Protein AF-A0A354DEF3-F1 (afdb_monomer)

pLDDT: mean 97.49, std 1.42, range [92.31, 98.81]

Radius of gyration: 15.69 Å; Cα contacts (8 Å, |Δi|>4): 210; chains: 1; bounding box: 36×28×43 Å

Mean predicted aligned error: 2.39 Å

Sequence (157 aa):
NMGWMNDTLRYMEMDPIHRKWHHDLLTFSSMYAYSENYILPFSHDEVVHGKKSLLNKMPGDYWQKFANLRLLYGYMFAHPGKKLLFMGGEFGQFIEWKDTDSLDWFLLDYDMHRKLHAYVKELNHFYRQQPALWELDQASSGFSWIDADNQDQSILV

Foldseek 3Di:
DVQLQVLLLVLQLDDPQCNLVSLCSNVVCVVCQQVDQDEDEPELVCQDDPNHFQLQSGDDDNVNSLVSLLVSVVSNQQAQHHYYYYPCSQLPQGHGDDPVDDGPPVSCVDDSSVVSNVSSVVSVVVSVVDCLRYVQSNPPVSDDWPDSNVSNNSDTD

Nearest PDB structures (foldseek):
  6joy-assembly1_A  TM=9.859E-01  e=1.536E-16  Rhodothermus marinus
  6klf-assembly1_A  TM=9.983E-01  e=1.670E-15  Crocosphaera subtropica ATCC 51142
  5gqy-assembly1_A  TM=9.984E-01  e=8.340E-15  Crocosphaera subtropica ATCC 51142
  5gqx-assembly1_A  TM=9.984E-01  e=9.252E-15  Crocosphaera subtropica ATCC 51142
  5gqz-assembly1_A  TM=9.985E-01  e=1.026E-14  Crocosphaera subtropica ATCC 51142

Secondary structure (DSSP, 8-state):
-HHHHHHHHHHHHS-GGGGGG-THHHHGGGGTTTSS--EEEE-GGGSSTTS--HHHHS-SSHHHHHHHHHHHHHHHHHSSSEEEE-TTTTTT-SSPP-SSS---GGGGGSHHHHHHHHHHHHHHHHHHH-GGGTTTTTSGGG---S-S--GGGT---

Structure (mmCIF, N/CA/C/O backbone):
data_AF-A0A354DEF3-F1
#
_entry.id   AF-A0A354DEF3-F1
#
loop_
_atom_site.group_PDB
_atom_site.id
_atom_site.type_symbol
_atom_site.label_atom_id
_atom_site.label_alt_id
_atom_site.label_comp_id
_atom_site.label_asym_id
_atom_site.label_entity_id
_atom_site.label_seq_id
_atom_site.pdbx_PDB_ins_code
_atom_site.Cartn_x
_atom_site.Cartn_y
_atom_site.Cartn_z
_atom_site.occupancy
_atom_site.B_iso_or_equiv
_atom_site.auth_seq_id
_atom_site.auth_comp_id
_atom_site.auth_asym_id
_atom_site.auth_atom_id
_atom_site.pdbx_PDB_model_num
ATOM 1 N N . ASN A 1 1 ? -6.616 11.329 2.550 1.00 94.38 1 ASN A N 1
ATOM 2 C CA . ASN A 1 1 ? -5.833 11.388 3.789 1.00 94.38 1 ASN A CA 1
ATOM 3 C C . ASN A 1 1 ? -4.368 11.500 3.402 1.00 94.38 1 ASN A C 1
ATOM 5 O O . ASN A 1 1 ? -3.715 10.492 3.162 1.00 94.38 1 ASN A O 1
ATOM 9 N N . MET A 1 2 ? -3.893 12.738 3.233 1.00 96.69 2 MET A N 1
ATOM 10 C CA . MET A 1 2 ? -2.509 12.993 2.815 1.00 96.69 2 MET A CA 1
ATOM 11 C C . MET A 1 2 ? -1.511 12.723 3.945 1.00 96.69 2 MET A C 1
AT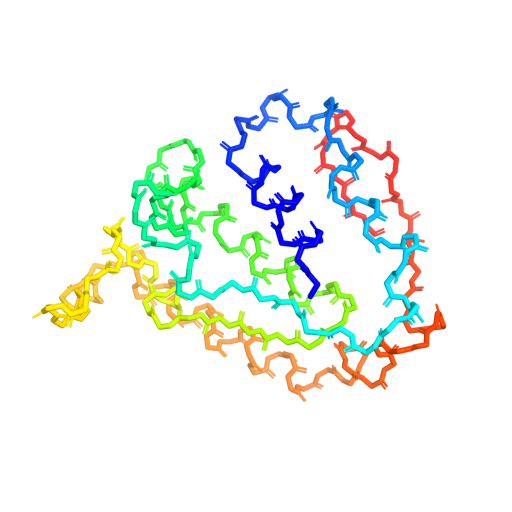OM 13 O O . MET A 1 2 ? -0.396 12.305 3.659 1.00 96.69 2 MET A O 1
ATOM 17 N N . GLY A 1 3 ? -1.917 12.910 5.210 1.00 97.44 3 GLY A N 1
ATOM 18 C CA . GLY A 1 3 ? -1.103 12.552 6.375 1.00 97.44 3 GLY A CA 1
ATOM 19 C C . GLY A 1 3 ? -0.799 11.057 6.389 1.00 97.44 3 GLY A C 1
ATOM 20 O O . GLY A 1 3 ? 0.357 10.672 6.269 1.00 97.44 3 GLY A O 1
ATOM 21 N N . TRP A 1 4 ? -1.847 10.224 6.357 1.00 98.44 4 TRP A N 1
ATOM 22 C CA . TRP A 1 4 ? -1.712 8.767 6.244 1.00 98.44 4 TRP A CA 1
ATOM 23 C C . TRP A 1 4 ? -0.816 8.343 5.077 1.00 98.44 4 TRP A C 1
ATOM 25 O O . TRP A 1 4 ? 0.039 7.480 5.248 1.00 98.44 4 TRP A O 1
ATOM 35 N N . MET A 1 5 ? -0.990 8.950 3.897 1.00 98.50 5 MET A N 1
ATOM 36 C CA . MET A 1 5 ? -0.194 8.611 2.713 1.00 98.50 5 MET A CA 1
ATOM 37 C C . MET A 1 5 ? 1.295 8.888 2.951 1.00 98.50 5 MET A C 1
ATOM 39 O O . MET A 1 5 ? 2.117 7.995 2.738 1.00 98.50 5 MET A O 1
ATOM 43 N N . ASN A 1 6 ? 1.634 10.087 3.436 1.00 98.06 6 ASN A N 1
ATOM 44 C CA . ASN A 1 6 ? 3.017 10.484 3.689 1.00 98.06 6 ASN A CA 1
ATOM 45 C C . ASN A 1 6 ? 3.671 9.603 4.758 1.00 98.06 6 ASN A C 1
ATOM 47 O O . ASN A 1 6 ? 4.778 9.105 4.547 1.00 98.06 6 ASN A O 1
ATOM 51 N N . ASP A 1 7 ? 2.982 9.382 5.878 1.00 98.38 7 ASP A N 1
ATOM 52 C CA . ASP A 1 7 ? 3.509 8.597 6.993 1.00 98.38 7 ASP A CA 1
ATOM 53 C C . ASP A 1 7 ? 3.712 7.132 6.577 1.00 98.38 7 ASP A C 1
ATOM 55 O O . ASP A 1 7 ? 4.789 6.563 6.777 1.00 98.38 7 ASP A O 1
ATOM 59 N N . THR A 1 8 ? 2.730 6.552 5.878 1.00 98.50 8 THR A N 1
ATOM 60 C CA . THR A 1 8 ? 2.792 5.165 5.396 1.00 98.50 8 THR A CA 1
ATOM 61 C C . THR A 1 8 ? 3.901 4.975 4.361 1.00 98.50 8 THR A C 1
ATOM 63 O O . THR A 1 8 ? 4.676 4.025 4.470 1.00 98.50 8 THR A O 1
ATOM 66 N N . LEU A 1 9 ? 4.029 5.855 3.358 1.00 98.50 9 LEU A N 1
ATOM 67 C CA . LEU A 1 9 ? 5.102 5.727 2.363 1.00 98.50 9 LEU A CA 1
ATOM 68 C C . LEU A 1 9 ? 6.479 5.912 2.999 1.00 98.50 9 LEU A C 1
ATOM 70 O O . LEU A 1 9 ? 7.378 5.122 2.717 1.00 98.50 9 LEU A O 1
ATOM 74 N N . ARG A 1 10 ? 6.635 6.877 3.911 1.00 98.44 10 ARG A N 1
ATOM 75 C CA . ARG A 1 10 ? 7.887 7.073 4.652 1.00 98.44 10 ARG A CA 1
ATOM 76 C C . ARG A 1 10 ? 8.274 5.828 5.450 1.00 98.44 10 ARG A C 1
ATOM 78 O O . ARG A 1 10 ? 9.441 5.442 5.439 1.00 98.44 10 ARG A O 1
ATOM 85 N N . TYR A 1 11 ? 7.311 5.193 6.115 1.00 98.62 11 TYR A N 1
ATOM 86 C CA . TYR A 1 11 ? 7.531 3.945 6.844 1.00 98.62 11 TYR A CA 1
ATOM 87 C C . TYR A 1 11 ? 7.932 2.795 5.911 1.00 98.62 11 TYR A C 1
ATOM 89 O O . TYR A 1 11 ? 8.882 2.056 6.178 1.00 98.62 11 TYR A O 1
ATOM 97 N N . MET A 1 12 ? 7.231 2.650 4.786 1.00 98.38 12 MET A N 1
ATOM 98 C CA . MET A 1 12 ? 7.468 1.559 3.843 1.00 98.38 12 MET A CA 1
ATOM 99 C C . MET A 1 12 ? 8.784 1.701 3.074 1.00 98.38 12 MET A C 1
ATOM 101 O O . MET A 1 12 ? 9.414 0.681 2.800 1.00 98.38 12 MET A O 1
ATOM 105 N N . GLU A 1 13 ? 9.220 2.924 2.766 1.00 98.19 13 GLU A N 1
ATOM 106 C CA . GLU A 1 13 ? 10.508 3.220 2.117 1.00 98.19 13 GLU A CA 1
ATOM 107 C C . GLU A 1 13 ? 11.717 2.907 3.008 1.00 98.19 13 GLU A C 1
ATOM 109 O O . GLU A 1 13 ? 12.826 2.681 2.521 1.00 98.19 13 GLU A O 1
ATOM 114 N N . MET A 1 14 ? 11.508 2.880 4.321 1.00 98.00 14 MET A N 1
ATOM 115 C CA . MET A 1 14 ? 12.553 2.637 5.298 1.00 98.00 14 MET A CA 1
ATOM 116 C C . MET A 1 14 ? 12.988 1.171 5.311 1.00 98.00 14 MET A C 1
ATOM 118 O O . MET A 1 14 ? 12.149 0.266 5.275 1.00 98.00 14 MET A O 1
ATOM 122 N N . ASP A 1 15 ? 14.301 0.939 5.434 1.00 97.50 15 ASP A N 1
ATOM 123 C CA . ASP A 1 15 ? 14.842 -0.402 5.670 1.00 97.50 15 ASP A CA 1
ATOM 124 C C . ASP A 1 15 ? 14.147 -1.040 6.891 1.00 97.50 15 ASP A C 1
ATOM 126 O O . ASP A 1 15 ? 14.046 -0.376 7.933 1.00 97.50 15 ASP A O 1
ATOM 130 N N . PRO A 1 16 ? 13.669 -2.298 6.792 1.00 97.31 16 PRO A N 1
ATOM 131 C CA . PRO A 1 16 ? 12.920 -2.952 7.858 1.00 97.31 16 PRO A CA 1
ATOM 132 C C . PRO A 1 16 ? 13.580 -2.899 9.238 1.00 97.31 16 PRO A C 1
ATOM 134 O O . PRO A 1 16 ? 12.863 -2.797 10.231 1.00 97.31 16 PRO A O 1
ATOM 137 N N . ILE A 1 17 ? 14.917 -2.898 9.330 1.00 97.00 17 ILE A N 1
ATOM 138 C CA . ILE A 1 17 ? 15.611 -2.831 10.626 1.00 97.00 17 ILE A CA 1
ATOM 139 C C . ILE A 1 17 ? 15.339 -1.523 11.383 1.00 97.00 17 ILE A C 1
ATOM 141 O O . ILE A 1 17 ? 15.423 -1.499 12.613 1.00 97.00 17 ILE A O 1
ATOM 145 N N . HIS A 1 18 ? 14.993 -0.447 10.667 1.00 97.75 18 HIS A N 1
ATOM 146 C CA . HIS A 1 18 ? 14.737 0.861 11.262 1.00 97.75 18 HIS A CA 1
ATOM 147 C C . HIS A 1 18 ? 13.273 1.113 11.627 1.00 97.75 18 HIS A C 1
ATOM 149 O O . HIS A 1 18 ? 12.978 2.014 12.412 1.00 97.75 18 HIS A O 1
ATOM 155 N N . ARG A 1 19 ? 12.348 0.293 11.124 1.00 98.00 19 ARG A N 1
ATOM 156 C CA . ARG A 1 19 ? 10.903 0.502 11.283 1.00 98.00 19 ARG A CA 1
ATOM 157 C C . ARG A 1 19 ? 10.424 0.497 12.733 1.00 98.00 19 ARG A C 1
ATOM 159 O O . ARG A 1 19 ? 9.472 1.204 13.053 1.00 98.00 19 ARG A O 1
ATOM 166 N N . LYS A 1 20 ? 11.112 -0.223 13.621 1.00 97.19 20 LYS A N 1
ATOM 167 C CA . LYS A 1 20 ? 10.784 -0.266 15.055 1.00 97.19 20 LYS A CA 1
ATOM 168 C C . LYS A 1 20 ? 10.840 1.093 15.755 1.00 97.19 20 LYS A C 1
ATOM 170 O O . LYS A 1 20 ? 10.149 1.294 16.742 1.00 97.19 20 LYS A O 1
ATOM 175 N N . TRP A 1 21 ? 11.641 2.033 15.248 1.00 97.94 21 TRP A N 1
ATOM 176 C CA . TRP A 1 21 ? 11.759 3.384 15.814 1.00 97.94 21 TRP A CA 1
ATOM 177 C C . TRP A 1 21 ? 10.741 4.375 15.245 1.00 97.94 21 TRP A C 1
ATOM 179 O O . TRP A 1 21 ? 10.733 5.535 15.644 1.00 97.94 21 TRP A O 1
ATOM 189 N N . HIS A 1 22 ? 9.921 3.928 14.296 1.00 97.94 22 HIS A N 1
ATOM 190 C CA . HIS A 1 22 ? 8.989 4.758 13.538 1.00 97.94 22 HIS A CA 1
ATOM 191 C C . HIS A 1 22 ? 7.604 4.110 13.446 1.00 97.94 22 HIS A C 1
ATOM 193 O O . HIS A 1 22 ? 6.879 4.301 12.473 1.00 97.94 22 HIS A O 1
ATOM 199 N N . HIS A 1 23 ? 7.259 3.279 14.431 1.00 97.06 23 HIS A N 1
ATOM 200 C CA . HIS A 1 23 ? 5.998 2.540 14.466 1.00 97.06 23 HIS A CA 1
ATOM 201 C C . HIS A 1 23 ? 4.777 3.472 14.525 1.00 97.06 23 HIS A C 1
ATOM 203 O O . HIS A 1 23 ? 3.725 3.168 13.962 1.00 97.06 23 HIS A O 1
ATOM 209 N N . ASP A 1 24 ? 4.963 4.657 15.110 1.00 97.00 24 ASP A N 1
ATOM 210 C CA . ASP A 1 24 ? 3.997 5.751 15.157 1.00 97.00 24 ASP A CA 1
ATOM 211 C C . ASP A 1 24 ? 3.530 6.202 13.767 1.00 97.00 24 ASP A C 1
ATOM 213 O O . ASP A 1 24 ? 2.372 6.579 13.612 1.00 97.00 24 ASP A O 1
ATOM 217 N N . LEU A 1 25 ? 4.369 6.088 12.729 1.00 98.06 25 LEU A N 1
ATOM 218 C CA . LEU A 1 25 ? 3.977 6.444 11.360 1.00 98.06 25 LEU A CA 1
ATOM 219 C C . LEU A 1 25 ? 2.811 5.594 10.832 1.00 98.06 25 LEU A C 1
ATOM 221 O O . LEU A 1 25 ? 2.065 6.044 9.965 1.00 98.06 25 LEU A O 1
ATOM 225 N N . LEU A 1 26 ? 2.628 4.372 11.338 1.00 97.25 26 LEU A N 1
ATOM 226 C CA . LEU A 1 26 ? 1.472 3.556 10.971 1.00 97.25 26 LEU A CA 1
ATOM 227 C C . LEU A 1 26 ? 0.262 3.846 11.868 1.00 97.25 26 LEU A C 1
ATOM 229 O O . LEU A 1 26 ? -0.859 3.951 11.371 1.00 97.25 26 LEU A O 1
ATOM 233 N N . THR A 1 27 ? 0.466 4.034 13.172 1.00 96.19 27 THR A N 1
ATOM 234 C CA . THR A 1 27 ? -0.635 4.124 14.146 1.00 96.19 27 THR A CA 1
ATOM 235 C C . THR A 1 27 ? -1.213 5.533 14.296 1.00 96.19 27 THR A C 1
ATOM 237 O O . THR A 1 27 ? -2.401 5.680 14.588 1.00 96.19 27 THR A O 1
ATOM 240 N N . PHE A 1 28 ? -0.434 6.586 14.030 1.00 96.31 28 PHE A N 1
ATOM 241 C CA . PHE A 1 28 ? -0.832 7.976 14.274 1.00 96.31 28 PHE A CA 1
ATOM 242 C C . PHE A 1 28 ? -2.083 8.392 13.495 1.00 96.31 28 PHE A C 1
ATOM 244 O O . PHE A 1 28 ? -2.937 9.112 14.012 1.00 96.31 28 PHE A O 1
ATOM 251 N N . SER A 1 29 ? -2.243 7.886 12.272 1.00 94.31 29 SER A N 1
ATOM 252 C CA . SER A 1 29 ? -3.419 8.162 11.442 1.00 94.31 29 SER A CA 1
ATOM 253 C C . SER A 1 29 ? -4.746 7.722 12.078 1.00 94.31 29 SER A C 1
ATOM 255 O O . SER A 1 29 ? -5.776 8.346 11.821 1.00 94.31 29 SER A O 1
ATOM 257 N N . SER A 1 30 ? -4.727 6.726 12.974 1.00 92.62 30 SER A N 1
ATOM 258 C CA . SER A 1 30 ? -5.913 6.274 13.717 1.00 92.62 30 SER A CA 1
ATOM 259 C C . SER A 1 30 ? -6.458 7.340 14.670 1.00 92.62 30 SER A C 1
ATOM 261 O O . SER A 1 30 ? -7.659 7.356 14.931 1.00 92.62 30 SER A O 1
ATOM 263 N N . MET A 1 31 ? -5.614 8.268 15.143 1.00 93.25 31 MET A N 1
ATOM 264 C CA . MET A 1 31 ? -6.022 9.354 16.047 1.00 93.25 31 MET A CA 1
ATOM 265 C C . MET A 1 31 ? -7.045 10.299 15.416 1.00 93.25 31 MET A C 1
ATOM 267 O O . MET A 1 31 ? -7.833 10.925 16.121 1.00 93.25 31 MET A O 1
ATOM 271 N N . TYR A 1 32 ? -7.027 10.410 14.088 1.00 93.69 32 TYR A N 1
ATOM 272 C CA . TYR A 1 32 ? -7.917 11.286 13.337 1.00 93.69 32 TYR A CA 1
ATOM 273 C C . TYR A 1 32 ? -8.671 10.554 12.226 1.00 93.69 32 TYR A C 1
ATOM 275 O O . TYR A 1 32 ? -9.378 11.198 11.469 1.00 93.69 32 TYR A O 1
ATOM 283 N N . ALA A 1 33 ? -8.600 9.221 12.131 1.00 92.31 33 ALA A N 1
ATOM 284 C CA . ALA A 1 33 ? -9.211 8.452 11.040 1.00 92.31 33 ALA A CA 1
ATOM 285 C C . ALA A 1 33 ? -10.731 8.668 10.881 1.00 92.31 33 ALA A C 1
ATOM 287 O O . ALA A 1 33 ? -11.252 8.478 9.786 1.00 92.31 33 ALA A O 1
ATOM 288 N N . TYR A 1 34 ? -11.421 9.109 11.939 1.00 93.75 34 TYR A N 1
ATOM 289 C CA . TYR A 1 34 ? -12.870 9.353 11.954 1.00 93.75 34 TYR A CA 1
ATOM 290 C C . TYR A 1 34 ? -13.251 10.836 12.009 1.00 93.75 34 TYR A C 1
ATOM 292 O O . TYR A 1 34 ? -14.426 11.154 12.177 1.00 93.75 34 TYR A O 1
ATOM 300 N N . SER A 1 35 ? -12.287 11.760 11.908 1.00 94.88 35 SER A N 1
ATOM 301 C CA . SER A 1 35 ? -12.605 13.194 11.884 1.00 94.88 35 SER A CA 1
ATOM 302 C C . SER A 1 35 ? -13.176 13.648 10.541 1.00 94.88 35 SER A C 1
ATOM 304 O O . SER A 1 35 ? -13.819 14.687 10.483 1.00 94.88 35 SER A O 1
ATOM 306 N N . GLU A 1 36 ? -12.932 12.888 9.471 1.00 96.12 36 GLU A N 1
ATOM 307 C CA . GLU A 1 36 ? -13.399 13.171 8.114 1.00 96.12 36 GLU A CA 1
ATOM 308 C C . GLU A 1 36 ? -13.708 11.875 7.356 1.00 96.12 36 GLU A C 1
ATOM 310 O O . GLU A 1 36 ? -13.244 10.786 7.698 1.00 96.12 36 GLU A O 1
ATOM 315 N N . ASN A 1 37 ? -14.409 12.011 6.232 1.00 96.69 37 ASN A N 1
ATOM 316 C CA . ASN A 1 37 ? -14.668 10.909 5.308 1.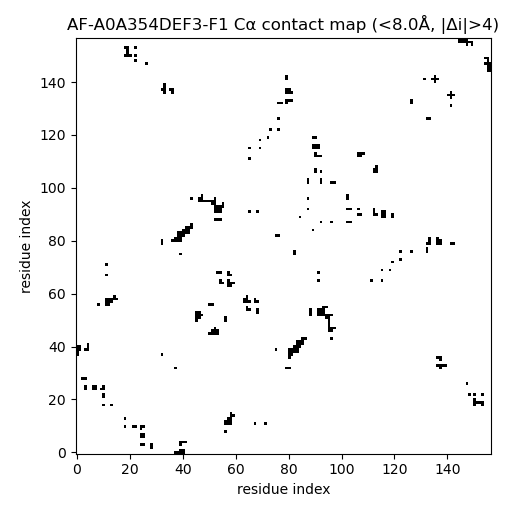00 96.69 37 ASN A CA 1
ATOM 317 C C . ASN A 1 37 ? -13.475 10.703 4.366 1.00 96.69 37 ASN A C 1
ATOM 319 O O . ASN A 1 37 ? -13.442 11.217 3.245 1.00 96.69 37 ASN A O 1
ATOM 323 N N . TYR A 1 38 ? -12.469 9.960 4.822 1.00 97.81 38 TYR A N 1
ATOM 324 C CA . TYR A 1 38 ? -11.216 9.832 4.087 1.00 97.81 38 TYR A CA 1
ATOM 325 C C . TYR A 1 38 ? -11.250 8.850 2.907 1.00 97.81 38 TYR A C 1
ATOM 327 O O . TYR A 1 38 ? -11.751 7.727 2.981 1.00 97.81 38 TYR A O 1
ATOM 335 N N . ILE A 1 39 ? -10.565 9.259 1.838 1.00 98.25 39 ILE A N 1
ATOM 336 C CA . ILE A 1 39 ? -9.943 8.370 0.850 1.00 98.25 39 ILE A CA 1
ATOM 337 C C . ILE A 1 39 ? -8.461 8.229 1.221 1.00 98.25 39 ILE A C 1
ATOM 339 O O . ILE A 1 39 ? -7.835 9.224 1.584 1.00 98.25 39 ILE A O 1
ATOM 343 N N . LEU A 1 40 ? -7.897 7.032 1.118 1.00 98.44 40 LEU A N 1
ATOM 344 C CA . LEU A 1 40 ? -6.486 6.679 1.255 1.00 98.44 40 LEU A CA 1
ATOM 345 C C . LEU A 1 40 ? -5.866 6.646 -0.153 1.00 98.44 40 LEU A C 1
ATOM 347 O O . LEU A 1 40 ? -6.154 5.712 -0.908 1.00 98.44 40 LEU A O 1
ATOM 351 N N . PRO A 1 41 ? -5.105 7.676 -0.566 1.00 98.19 41 PRO A N 1
ATOM 352 C CA . PRO A 1 41 ? -4.658 7.790 -1.943 1.00 98.19 41 PRO A CA 1
ATOM 353 C C . PRO A 1 41 ? -3.189 7.401 -2.105 1.00 98.19 41 PRO A C 1
ATOM 355 O O . PRO A 1 41 ? -2.321 7.924 -1.415 1.00 98.19 41 PRO A O 1
ATOM 358 N N . PHE A 1 42 ? -2.905 6.587 -3.115 1.00 98.50 42 PHE A N 1
ATOM 359 C CA . PHE A 1 42 ? -1.616 6.573 -3.801 1.00 98.50 42 PHE A CA 1
ATOM 360 C C . PHE A 1 42 ? -1.841 7.085 -5.220 1.00 98.50 42 PHE A C 1
ATOM 362 O O . PHE A 1 42 ? -2.183 6.326 -6.128 1.00 98.50 42 PHE A O 1
ATOM 369 N N . SER A 1 43 ? -1.753 8.408 -5.368 1.00 98.12 43 SER A N 1
ATOM 370 C CA . SER A 1 43 ? -2.076 9.113 -6.608 1.00 98.12 43 SER A CA 1
ATOM 371 C C . SER A 1 43 ? -0.863 9.239 -7.539 1.00 98.12 43 SER A C 1
ATOM 373 O O . SER A 1 43 ? 0.252 8.856 -7.183 1.00 98.12 43 SER A O 1
ATOM 375 N N . HIS A 1 44 ? -1.085 9.802 -8.727 1.00 97.81 44 HIS A N 1
ATOM 376 C CA . HIS A 1 44 ? -0.033 10.090 -9.702 1.00 97.81 44 HIS A CA 1
ATOM 377 C C . HIS A 1 44 ? 1.101 10.963 -9.145 1.00 97.81 44 HIS A C 1
ATOM 379 O O . HIS A 1 44 ? 2.263 10.711 -9.454 1.00 97.81 44 HIS A O 1
ATOM 385 N N . ASP A 1 45 ? 0.782 11.921 -8.268 1.00 97.44 45 ASP A N 1
ATOM 386 C CA . ASP A 1 45 ? 1.758 12.848 -7.684 1.00 97.44 45 ASP A CA 1
ATOM 387 C C . ASP A 1 45 ? 2.833 12.146 -6.847 1.00 97.44 45 ASP A C 1
ATOM 389 O O . ASP A 1 45 ? 3.899 12.715 -6.608 1.00 97.44 45 ASP A O 1
ATOM 393 N N . GLU A 1 46 ? 2.588 10.913 -6.394 1.00 97.44 46 GLU A N 1
ATOM 394 C CA . GLU A 1 46 ? 3.527 10.168 -5.549 1.00 97.44 46 GLU A CA 1
ATOM 395 C C . GLU A 1 46 ? 4.529 9.315 -6.329 1.00 97.44 46 GLU A C 1
ATOM 397 O O . GLU A 1 46 ? 5.435 8.738 -5.724 1.00 97.44 46 GLU A O 1
ATOM 402 N N . VAL A 1 47 ? 4.394 9.249 -7.657 1.00 97.50 47 VAL A N 1
ATOM 403 C CA . VAL A 1 47 ? 5.197 8.379 -8.533 1.00 97.50 47 VAL A CA 1
ATOM 404 C C . VAL A 1 47 ? 5.861 9.124 -9.694 1.00 97.50 47 VAL A C 1
ATOM 406 O O . VAL A 1 47 ? 6.110 8.541 -10.749 1.00 97.50 47 VAL A O 1
ATOM 409 N N . VAL A 1 48 ? 6.157 10.408 -9.484 1.00 97.62 48 VAL A N 1
ATOM 410 C CA . VAL A 1 48 ? 6.778 11.333 -10.450 1.00 97.62 48 VAL A CA 1
ATOM 411 C C . VAL A 1 48 ? 7.867 12.187 -9.794 1.00 97.62 48 VAL A C 1
ATOM 413 O O . VAL A 1 48 ? 8.038 12.170 -8.575 1.00 97.62 48 VAL A O 1
ATOM 416 N N . HIS A 1 49 ? 8.573 12.990 -10.595 1.00 95.69 49 HIS A N 1
ATOM 417 C CA . HIS A 1 49 ? 9.497 14.038 -10.142 1.00 95.69 49 HIS A CA 1
ATOM 418 C C . HIS A 1 49 ? 10.598 13.552 -9.180 1.00 95.69 49 HIS A C 1
ATOM 420 O O . HIS A 1 49 ? 10.953 14.244 -8.226 1.00 95.69 49 HIS A O 1
ATOM 426 N N . GLY A 1 50 ? 11.156 12.363 -9.421 1.00 96.00 50 GLY A N 1
ATOM 427 C CA . GLY A 1 50 ? 12.230 11.795 -8.601 1.00 96.00 50 GLY A CA 1
ATOM 428 C C . GLY A 1 50 ? 11.741 11.062 -7.347 1.00 96.00 50 GLY A C 1
ATOM 429 O O . GLY A 1 50 ? 12.562 10.565 -6.571 1.00 96.00 50 GLY A O 1
ATOM 430 N N . LYS A 1 51 ? 10.422 10.973 -7.125 1.00 96.88 51 LYS A N 1
ATOM 431 C CA . LYS A 1 51 ? 9.834 10.268 -5.977 1.00 96.88 51 LYS A CA 1
ATOM 432 C C . LYS A 1 51 ? 9.877 8.744 -6.106 1.00 96.88 51 LYS A C 1
ATOM 434 O O . LYS A 1 51 ? 9.609 8.071 -5.111 1.00 96.88 51 LYS A O 1
ATOM 439 N N . LYS A 1 52 ? 10.275 8.194 -7.258 1.00 97.81 52 LYS A N 1
ATOM 440 C CA . LYS A 1 52 ? 10.241 6.764 -7.617 1.00 97.81 52 LYS A CA 1
ATOM 441 C C . LYS A 1 52 ? 8.816 6.209 -7.735 1.00 97.81 52 LYS A C 1
ATOM 443 O O . LYS A 1 52 ? 7.866 6.740 -7.173 1.00 97.81 52 LYS A O 1
ATOM 448 N N . SER A 1 53 ? 8.672 5.076 -8.420 1.00 98.12 53 SER A N 1
ATOM 449 C CA . SER A 1 53 ? 7.440 4.274 -8.389 1.00 98.12 53 SER A CA 1
ATOM 450 C C . SER A 1 53 ? 7.181 3.666 -7.006 1.00 98.12 53 SER A C 1
ATOM 452 O O . SER A 1 53 ? 8.112 3.485 -6.218 1.00 98.12 53 SER A O 1
ATOM 454 N N . LEU A 1 54 ? 5.940 3.242 -6.730 1.00 98.50 54 LEU A N 1
ATOM 455 C CA . LEU A 1 54 ? 5.609 2.528 -5.487 1.00 98.50 54 LEU A CA 1
ATOM 456 C C . LEU A 1 54 ? 6.467 1.274 -5.279 1.00 98.50 54 LEU A C 1
ATOM 458 O O . LEU A 1 54 ? 6.913 1.018 -4.166 1.00 98.50 54 LEU A O 1
ATOM 462 N N . LEU A 1 55 ? 6.744 0.508 -6.339 1.00 98.56 55 LEU A N 1
ATOM 463 C CA . LEU A 1 55 ? 7.600 -0.673 -6.236 1.00 98.56 55 LEU A CA 1
ATOM 464 C C . LEU A 1 55 ? 9.045 -0.289 -5.901 1.00 98.56 55 LEU A C 1
ATOM 466 O O . LEU A 1 55 ? 9.691 -0.935 -5.076 1.00 98.56 55 LEU A O 1
ATOM 470 N N . ASN A 1 56 ? 9.565 0.765 -6.530 1.00 97.94 56 ASN A N 1
ATOM 471 C CA . ASN A 1 56 ? 10.962 1.140 -6.363 1.00 97.94 56 ASN A CA 1
ATOM 472 C C . ASN A 1 56 ? 11.232 1.947 -5.078 1.00 97.94 56 ASN A C 1
ATOM 474 O O . ASN A 1 56 ? 12.379 2.015 -4.633 1.00 97.94 56 ASN A O 1
ATOM 478 N N . LYS A 1 57 ? 10.184 2.483 -4.446 1.00 98.44 57 LYS A N 1
ATOM 479 C CA . LYS A 1 57 ? 10.193 2.982 -3.064 1.00 98.44 57 LYS A CA 1
ATOM 480 C C . LYS A 1 57 ? 10.527 1.883 -2.050 1.00 98.44 57 LYS A C 1
ATOM 482 O O . LYS A 1 57 ? 11.238 2.144 -1.089 1.00 98.44 57 LYS A O 1
ATOM 487 N N . MET A 1 58 ? 10.075 0.650 -2.282 1.00 98.62 58 MET A N 1
ATOM 488 C CA . MET A 1 58 ? 10.271 -0.445 -1.330 1.00 98.62 58 MET A CA 1
ATOM 489 C C . MET A 1 58 ? 11.760 -0.822 -1.171 1.00 98.62 58 MET A C 1
ATOM 491 O O . MET A 1 58 ? 12.491 -0.848 -2.170 1.00 98.62 58 MET A O 1
ATOM 495 N N . PRO A 1 59 ? 12.224 -1.140 0.051 1.00 98.25 59 PRO A N 1
ATOM 496 C CA . PRO A 1 59 ? 13.600 -1.544 0.318 1.00 98.25 59 PRO A CA 1
ATOM 497 C C . PRO A 1 59 ? 13.851 -3.010 -0.056 1.00 98.25 59 PRO A C 1
ATOM 499 O O . PRO A 1 59 ? 12.921 -3.801 -0.245 1.00 98.25 59 PRO A O 1
ATOM 502 N N . GLY A 1 60 ? 15.133 -3.372 -0.088 1.00 98.00 60 GLY A N 1
ATOM 503 C CA . GLY A 1 60 ? 15.575 -4.750 -0.261 1.00 98.00 60 GLY A CA 1
ATOM 504 C C . GLY A 1 60 ? 15.749 -5.185 -1.714 1.00 98.00 60 GLY A C 1
ATOM 505 O O . GLY A 1 60 ? 15.750 -4.377 -2.650 1.00 98.00 60 GLY A O 1
ATOM 506 N N . ASP A 1 61 ? 15.941 -6.489 -1.880 1.00 98.25 61 ASP A N 1
ATOM 507 C CA . ASP A 1 61 ? 16.090 -7.129 -3.182 1.00 98.25 61 ASP A CA 1
ATOM 508 C C . ASP A 1 61 ? 14.782 -7.135 -3.998 1.00 98.25 61 ASP A C 1
ATOM 510 O O . ASP A 1 61 ? 13.723 -6.681 -3.557 1.00 98.25 61 ASP A O 1
ATOM 514 N N . TYR A 1 62 ? 14.853 -7.653 -5.228 1.00 97.88 62 TYR A N 1
ATOM 515 C CA . TYR A 1 62 ? 13.706 -7.709 -6.134 1.00 97.88 62 TYR A CA 1
ATOM 516 C C . TYR A 1 62 ? 12.493 -8.401 -5.498 1.00 97.88 62 TYR A C 1
ATOM 518 O O . TYR A 1 62 ? 11.384 -7.881 -5.577 1.00 97.88 62 TYR A O 1
ATOM 526 N N . TRP A 1 63 ? 12.676 -9.529 -4.812 1.00 98.25 63 TRP A N 1
ATOM 527 C CA . TRP A 1 63 ? 11.569 -10.240 -4.175 1.00 98.25 63 TRP A CA 1
ATOM 528 C C . TRP A 1 63 ? 10.989 -9.439 -3.002 1.00 98.25 63 TRP A C 1
ATOM 530 O O . TRP A 1 63 ? 9.764 -9.304 -2.887 1.00 98.25 63 TRP A O 1
ATOM 540 N N . GLN A 1 64 ? 11.859 -8.860 -2.171 1.00 98.62 64 GLN A N 1
ATOM 541 C CA . GLN A 1 64 ? 11.483 -8.057 -1.009 1.00 98.62 64 GLN A CA 1
ATOM 542 C C . GLN A 1 64 ? 10.713 -6.796 -1.410 1.00 98.62 64 GLN A C 1
ATOM 544 O O . GLN A 1 64 ? 9.747 -6.443 -0.730 1.00 98.62 64 GLN A O 1
ATOM 549 N N . LYS A 1 65 ? 11.052 -6.162 -2.539 1.00 98.69 65 LYS A N 1
ATOM 550 C CA . LYS A 1 65 ? 10.297 -5.023 -3.084 1.00 98.69 65 LYS A CA 1
ATOM 551 C C . LYS A 1 65 ? 8.835 -5.382 -3.349 1.00 98.69 65 LYS A C 1
ATOM 553 O O . LYS A 1 65 ? 7.933 -4.693 -2.879 1.00 98.69 65 LYS A O 1
ATOM 558 N N . PHE A 1 66 ? 8.579 -6.503 -4.024 1.00 98.81 66 PHE A N 1
ATOM 559 C CA . PHE A 1 66 ? 7.209 -6.973 -4.260 1.00 98.81 66 PHE A CA 1
ATOM 560 C C . PHE A 1 66 ? 6.509 -7.431 -2.981 1.00 98.81 66 PHE A C 1
ATOM 562 O O . PHE A 1 66 ? 5.300 -7.244 -2.854 1.00 98.81 66 PHE A O 1
ATOM 569 N N . ALA A 1 67 ? 7.231 -8.043 -2.038 1.00 98.75 67 ALA A N 1
ATOM 570 C CA . ALA A 1 67 ? 6.663 -8.429 -0.749 1.00 98.75 67 ALA A CA 1
ATOM 571 C C . ALA A 1 67 ? 6.188 -7.203 0.044 1.00 98.75 67 ALA A C 1
ATOM 573 O O . ALA A 1 67 ? 5.051 -7.185 0.511 1.00 98.75 67 ALA A O 1
ATOM 574 N N . ASN A 1 68 ? 7.011 -6.155 0.113 1.00 98.75 68 ASN A N 1
ATOM 575 C CA . ASN A 1 68 ? 6.649 -4.892 0.750 1.00 98.75 68 ASN A CA 1
ATOM 576 C C . ASN A 1 68 ? 5.502 -4.184 0.019 1.00 98.75 68 ASN A C 1
ATOM 578 O O . ASN A 1 68 ? 4.614 -3.654 0.675 1.00 98.75 68 ASN A O 1
ATOM 582 N N . LEU A 1 69 ? 5.458 -4.217 -1.317 1.00 98.81 69 LEU A N 1
ATOM 583 C CA . LEU A 1 69 ? 4.354 -3.605 -2.058 1.00 98.81 69 LEU A CA 1
ATOM 584 C C . LEU A 1 69 ? 3.016 -4.322 -1.805 1.00 98.81 69 LEU A C 1
ATOM 586 O O . LEU A 1 69 ? 1.995 -3.669 -1.602 1.00 98.81 69 LEU A O 1
ATOM 590 N N . ARG A 1 70 ? 3.017 -5.661 -1.734 1.00 98.81 70 ARG A N 1
ATOM 591 C CA . ARG A 1 70 ? 1.827 -6.420 -1.308 1.00 98.81 70 ARG A CA 1
ATOM 592 C C . ARG A 1 70 ? 1.441 -6.100 0.135 1.00 98.81 70 ARG A C 1
ATOM 594 O O . ARG A 1 70 ? 0.261 -5.919 0.404 1.00 98.81 70 ARG A O 1
ATOM 601 N N . LEU A 1 71 ? 2.415 -5.996 1.043 1.00 98.56 71 LEU A N 1
ATOM 602 C CA . LEU A 1 71 ? 2.172 -5.610 2.436 1.00 98.56 71 LEU A CA 1
ATOM 603 C C . LEU A 1 71 ? 1.513 -4.226 2.529 1.00 98.56 71 LEU A C 1
ATOM 605 O O . LEU A 1 71 ? 0.507 -4.081 3.217 1.00 98.56 71 LEU A O 1
ATOM 609 N N . LEU A 1 72 ? 2.024 -3.242 1.781 1.00 98.75 72 LEU A N 1
ATOM 610 C CA . LEU A 1 72 ? 1.455 -1.897 1.698 1.00 98.75 72 LEU A CA 1
ATOM 611 C C . LEU A 1 72 ? -0.009 -1.927 1.250 1.00 98.75 72 LEU A C 1
ATOM 613 O O . LEU A 1 72 ? -0.849 -1.261 1.847 1.00 98.75 72 LEU A O 1
ATOM 617 N N . TYR A 1 73 ? -0.328 -2.703 0.214 1.00 98.81 73 TYR A N 1
ATOM 618 C CA . TYR A 1 73 ? -1.701 -2.812 -0.279 1.00 98.81 73 TYR A CA 1
ATOM 619 C C . TYR A 1 73 ? -2.615 -3.560 0.687 1.00 98.81 73 TYR A C 1
ATOM 621 O O . TYR A 1 73 ? -3.736 -3.110 0.909 1.00 98.81 73 TYR A O 1
ATOM 629 N N . GLY A 1 74 ? -2.142 -4.637 1.316 1.00 98.56 74 GLY A N 1
ATOM 630 C CA . GLY A 1 74 ? -2.883 -5.314 2.380 1.00 98.56 74 GLY A CA 1
ATOM 631 C C . GLY A 1 74 ? -3.232 -4.356 3.521 1.00 98.56 74 GLY A C 1
ATOM 632 O O . GLY A 1 74 ? -4.395 -4.263 3.909 1.00 98.56 74 GLY A O 1
ATOM 633 N N . TYR A 1 75 ? -2.253 -3.571 3.978 1.00 98.44 75 TYR A N 1
ATOM 634 C CA . TYR A 1 75 ? -2.451 -2.548 5.002 1.00 98.44 75 TYR A CA 1
ATOM 635 C C . TYR A 1 75 ? -3.432 -1.457 4.555 1.00 98.44 75 TYR A C 1
ATOM 637 O O . TYR A 1 75 ? -4.406 -1.182 5.249 1.00 98.44 75 TYR A O 1
ATOM 645 N N . MET A 1 76 ? -3.242 -0.887 3.361 1.00 98.56 76 MET A N 1
ATOM 646 C CA . MET A 1 76 ? -4.144 0.115 2.783 1.00 98.56 76 MET A CA 1
ATOM 647 C C . MET A 1 76 ? -5.593 -0.383 2.733 1.00 98.56 76 MET A C 1
ATOM 649 O O . MET A 1 76 ? -6.517 0.379 3.013 1.00 98.56 76 MET A O 1
ATOM 653 N N . PHE A 1 77 ? -5.808 -1.649 2.373 1.00 98.38 77 PHE A N 1
ATOM 654 C CA . PHE A 1 77 ? -7.142 -2.229 2.253 1.00 98.38 77 PHE A CA 1
ATOM 655 C C . PHE A 1 77 ? -7.797 -2.538 3.604 1.00 98.38 77 PHE A C 1
ATOM 657 O O . PHE A 1 77 ? -9.014 -2.393 3.704 1.00 98.38 77 PHE A O 1
ATOM 664 N N . ALA A 1 78 ? -7.013 -2.895 4.622 1.00 97.31 78 ALA A N 1
ATOM 665 C CA . ALA A 1 78 ? -7.493 -3.139 5.984 1.00 97.31 78 ALA A CA 1
ATOM 666 C C . ALA A 1 78 ? -7.698 -1.852 6.806 1.00 97.31 78 ALA A C 1
ATOM 668 O O . ALA A 1 78 ? -8.539 -1.823 7.698 1.00 97.31 78 ALA A O 1
ATOM 669 N N . HIS A 1 79 ? -6.957 -0.782 6.507 1.00 97.81 79 HIS A N 1
ATOM 670 C CA . HIS A 1 79 ? -7.061 0.492 7.219 1.00 97.81 79 HIS A CA 1
ATOM 671 C C . HIS A 1 79 ? -8.391 1.211 6.911 1.00 97.81 79 HIS A C 1
ATOM 673 O O . HIS A 1 79 ? -8.746 1.289 5.734 1.00 97.81 79 HIS A O 1
ATOM 679 N N . PRO A 1 80 ? -9.099 1.814 7.886 1.00 97.50 80 PRO A N 1
ATOM 680 C CA . PRO A 1 80 ? -10.327 2.571 7.624 1.00 97.50 80 PRO A CA 1
ATOM 681 C C . PRO A 1 80 ? -10.160 3.670 6.559 1.00 97.50 80 PRO A C 1
ATOM 683 O O . PRO A 1 80 ? -9.166 4.405 6.550 1.00 97.50 80 PRO A O 1
ATOM 686 N N . GLY A 1 81 ? -11.132 3.777 5.650 1.00 97.50 81 GLY A N 1
ATOM 687 C CA . GLY A 1 81 ? -11.191 4.775 4.573 1.00 97.50 81 GLY 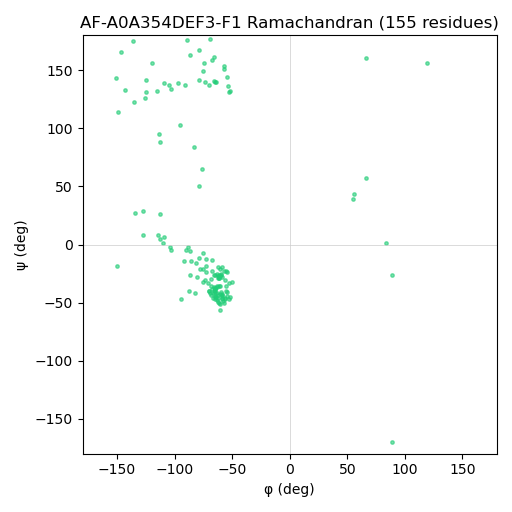A CA 1
ATOM 688 C C . GLY A 1 81 ? -11.202 4.166 3.166 1.00 97.50 81 GLY A C 1
ATOM 689 O O . GLY A 1 81 ? -10.73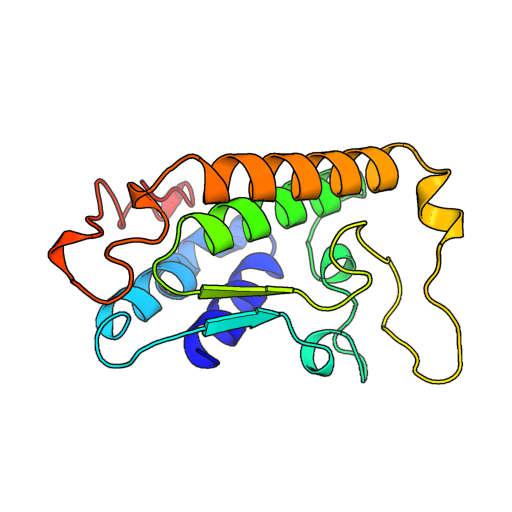0 3.054 2.938 1.00 97.50 81 GLY A O 1
ATOM 690 N N . LYS A 1 82 ? -11.729 4.891 2.173 1.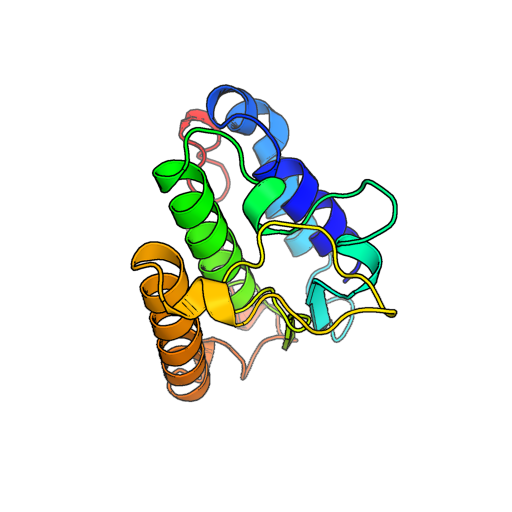00 98.19 82 LYS A N 1
ATOM 691 C CA . LYS A 1 82 ? -11.867 4.381 0.789 1.00 98.19 82 LYS A CA 1
ATOM 692 C C . LYS A 1 82 ? -10.528 4.344 0.053 1.00 98.19 82 LYS A C 1
ATOM 694 O O . LYS A 1 82 ? -9.617 5.072 0.412 1.00 98.19 82 LYS A O 1
ATOM 699 N N . LYS A 1 83 ? -10.379 3.506 -0.976 1.00 98.44 83 LYS A N 1
ATOM 700 C CA . LYS A 1 83 ? -9.071 3.223 -1.603 1.00 98.44 83 LYS A CA 1
ATOM 701 C C . LYS A 1 83 ? -8.924 3.935 -2.948 1.00 98.44 83 LYS A C 1
ATOM 703 O O . LYS A 1 83 ? -9.850 3.907 -3.753 1.00 98.44 83 LYS A O 1
ATOM 708 N N . LEU A 1 84 ? -7.756 4.520 -3.210 1.00 98.62 84 LEU A N 1
ATOM 709 C CA . LEU A 1 84 ? -7.381 5.038 -4.528 1.00 98.62 84 LEU A CA 1
ATOM 710 C C . LEU A 1 84 ? -5.950 4.615 -4.862 1.00 98.62 84 LEU A C 1
ATOM 712 O O . LEU A 1 84 ? -5.021 4.939 -4.125 1.00 98.62 84 LEU A O 1
ATOM 716 N N . LEU A 1 85 ? -5.784 3.921 -5.988 1.00 98.75 85 LEU A N 1
ATOM 717 C CA . LEU A 1 85 ? -4.493 3.497 -6.524 1.00 98.75 85 LEU A CA 1
ATOM 718 C C . LEU A 1 85 ? -4.366 3.982 -7.970 1.00 98.75 85 LEU A C 1
ATOM 720 O O . LEU A 1 85 ? -5.250 3.728 -8.787 1.00 98.75 85 LEU A O 1
ATOM 724 N N . PHE A 1 86 ? -3.283 4.694 -8.272 1.00 98.69 86 PHE A N 1
ATOM 725 C CA . PHE A 1 86 ? -2.995 5.169 -9.619 1.00 98.69 86 PHE A CA 1
ATOM 726 C C . PHE A 1 86 ? -2.493 4.044 -10.535 1.00 98.69 86 PHE A C 1
ATOM 728 O O . PHE A 1 86 ? -1.835 3.104 -10.082 1.00 98.69 86 PHE A O 1
ATOM 735 N N . MET A 1 87 ? -2.804 4.172 -11.827 1.00 98.38 87 MET A N 1
ATOM 736 C CA . MET A 1 87 ? -2.448 3.200 -12.860 1.00 98.38 87 MET A CA 1
ATOM 737 C C . MET A 1 87 ? -0.941 2.907 -12.887 1.00 98.38 87 MET A C 1
ATOM 739 O O . MET A 1 87 ? -0.115 3.788 -12.640 1.00 98.38 87 MET A O 1
ATOM 743 N N . GLY A 1 88 ? -0.581 1.660 -13.171 1.00 98.25 88 GLY A N 1
ATOM 744 C CA . GLY A 1 88 ? 0.792 1.169 -13.062 1.00 98.25 88 GLY A CA 1
ATOM 745 C C . GLY A 1 88 ? 1.131 0.628 -11.673 1.00 98.25 88 GLY A C 1
ATOM 746 O O . GLY A 1 88 ? 1.978 -0.259 -11.553 1.00 98.25 88 GLY A O 1
ATOM 747 N N . GLY A 1 89 ? 0.457 1.090 -10.615 1.00 98.25 89 GLY A N 1
ATOM 748 C CA . GLY A 1 89 ? 0.639 0.555 -9.265 1.00 98.25 89 GLY A CA 1
ATOM 749 C C . GLY A 1 89 ? 0.197 -0.907 -9.152 1.00 98.25 89 GLY A C 1
ATOM 750 O O . GLY A 1 89 ? 0.870 -1.721 -8.523 1.00 98.25 89 GLY A O 1
ATOM 751 N N . GLU A 1 90 ? -0.885 -1.277 -9.833 1.00 98.62 90 GLU A N 1
ATOM 752 C CA . GLU A 1 90 ? -1.531 -2.585 -9.736 1.00 98.62 90 GLU A CA 1
ATOM 753 C C . GLU A 1 90 ? -0.673 -3.751 -10.243 1.00 98.62 90 GLU A C 1
ATOM 755 O O . GLU A 1 90 ? -0.832 -4.874 -9.771 1.00 98.62 90 GLU A O 1
ATOM 760 N N . PHE A 1 91 ? 0.257 -3.501 -11.166 1.00 98.62 91 PHE A N 1
ATOM 761 C CA . PHE A 1 91 ? 1.218 -4.495 -11.659 1.00 98.62 91 PHE A CA 1
ATOM 762 C C . PHE A 1 91 ? 2.669 -4.156 -11.290 1.00 98.62 91 PHE A C 1
ATOM 764 O O . PHE A 1 91 ? 3.603 -4.839 -11.718 1.00 98.62 91 PHE A O 1
ATOM 771 N N . GLY A 1 92 ? 2.867 -3.130 -10.457 1.00 98.06 92 GLY A N 1
ATOM 772 C CA . GLY A 1 92 ? 4.174 -2.729 -9.949 1.00 98.06 92 GLY A CA 1
ATOM 773 C C . GLY A 1 92 ? 5.086 -2.199 -11.044 1.00 98.06 92 GLY A C 1
ATOM 774 O O . GLY A 1 92 ? 6.172 -2.738 -11.244 1.00 98.06 92 GLY A O 1
ATOM 775 N N . GLN A 1 93 ? 4.660 -1.159 -11.760 1.00 97.94 93 GLN A N 1
ATOM 776 C CA . GLN A 1 93 ? 5.531 -0.447 -12.690 1.00 97.94 93 GLN A CA 1
ATOM 777 C C . GLN A 1 93 ? 6.831 -0.039 -11.987 1.00 97.94 93 GLN A C 1
ATOM 779 O O . GLN A 1 93 ? 6.817 0.469 -10.864 1.00 97.94 93 GLN A O 1
ATOM 784 N N . PHE A 1 94 ? 7.967 -0.306 -12.633 1.00 95.69 94 PHE A N 1
ATOM 785 C CA . PHE A 1 94 ? 9.266 -0.139 -11.987 1.00 95.69 94 PHE A CA 1
ATOM 786 C C . PHE A 1 94 ? 9.752 1.310 -12.035 1.00 95.69 94 PHE A C 1
ATOM 788 O O . PHE A 1 94 ? 10.254 1.827 -11.035 1.00 95.69 94 PHE A O 1
ATOM 795 N N . ILE A 1 95 ? 9.578 1.978 -13.173 1.00 96.62 95 ILE A N 1
ATOM 796 C CA . ILE A 1 95 ? 9.957 3.380 -13.358 1.00 96.62 95 ILE A CA 1
ATOM 797 C C . ILE A 1 95 ? 8.840 4.331 -12.922 1.00 96.62 95 ILE A C 1
ATOM 799 O O . ILE A 1 95 ? 7.682 3.939 -12.769 1.00 96.62 95 ILE A O 1
ATOM 803 N N . GLU A 1 96 ? 9.206 5.593 -12.719 1.00 97.62 96 GLU A N 1
ATOM 804 C CA . GLU A 1 96 ? 8.235 6.670 -12.524 1.00 97.62 96 GLU A CA 1
ATOM 805 C C . GLU A 1 96 ? 7.271 6.771 -13.701 1.00 97.62 96 GLU A C 1
ATOM 807 O O . GLU A 1 96 ? 7.610 6.436 -14.840 1.00 97.62 96 GLU A O 1
ATOM 812 N N . TRP A 1 97 ? 6.061 7.235 -13.409 1.00 98.12 97 TRP A N 1
ATOM 813 C CA . TRP A 1 97 ? 5.102 7.535 -14.454 1.00 98.12 97 TRP A CA 1
ATOM 814 C C . TRP A 1 97 ? 5.613 8.698 -15.312 1.00 98.12 97 TRP A C 1
ATOM 816 O O . TRP A 1 97 ? 6.187 9.665 -14.812 1.00 98.12 97 TRP A O 1
ATOM 826 N N . LYS A 1 98 ? 5.396 8.575 -16.620 1.00 95.88 98 LYS A N 1
ATOM 827 C CA . LYS A 1 98 ? 5.644 9.616 -17.610 1.00 95.88 98 LYS A CA 1
ATOM 828 C C . LYS A 1 98 ? 4.348 9.823 -18.371 1.00 95.88 98 LYS A C 1
ATOM 830 O O . LYS A 1 98 ? 3.736 8.857 -18.817 1.00 95.88 98 LYS A O 1
ATOM 835 N N . ASP A 1 99 ? 3.937 11.068 -18.514 1.00 94.81 99 ASP A N 1
ATOM 836 C CA . ASP A 1 99 ? 2.753 11.454 -19.277 1.00 94.81 99 ASP A CA 1
ATOM 837 C C . ASP A 1 99 ? 2.972 11.336 -20.793 1.00 94.81 99 ASP A C 1
ATOM 839 O O . ASP A 1 99 ? 2.015 11.155 -21.543 1.00 94.81 99 ASP A O 1
ATOM 843 N N . THR A 1 100 ? 4.228 11.398 -21.241 1.00 96.75 100 THR A N 1
ATOM 844 C CA . THR A 1 100 ? 4.603 11.306 -22.660 1.00 96.75 100 THR A CA 1
ATOM 845 C C . THR A 1 100 ? 4.593 9.887 -23.222 1.00 96.75 100 THR A C 1
ATOM 847 O O . THR A 1 100 ? 4.515 9.726 -24.439 1.00 96.75 100 THR A O 1
ATOM 850 N N . ASP A 1 101 ? 4.678 8.875 -22.357 1.00 95.50 101 ASP A N 1
ATOM 851 C CA . ASP A 1 101 ? 4.845 7.474 -22.740 1.00 95.50 101 ASP A CA 1
ATOM 852 C C . ASP A 1 101 ? 3.662 6.635 -22.234 1.00 95.50 101 ASP A C 1
ATOM 854 O O . ASP A 1 101 ? 2.984 6.974 -21.262 1.00 95.50 101 ASP A O 1
ATOM 858 N N . SER A 1 102 ? 3.411 5.494 -22.876 1.00 96.88 102 SER A N 1
ATOM 859 C CA . SER A 1 1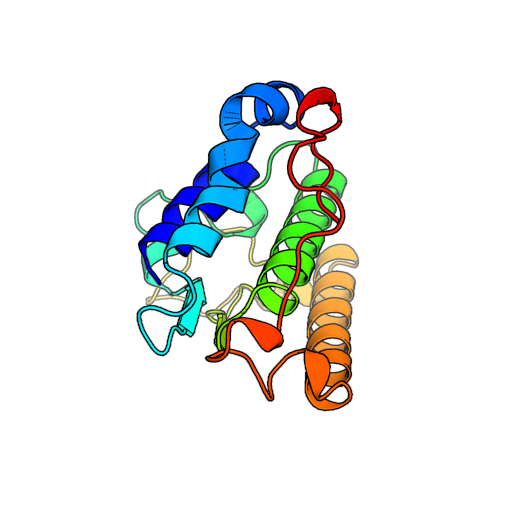02 ? 2.506 4.494 -22.308 1.00 96.88 102 SER A CA 1
ATOM 860 C C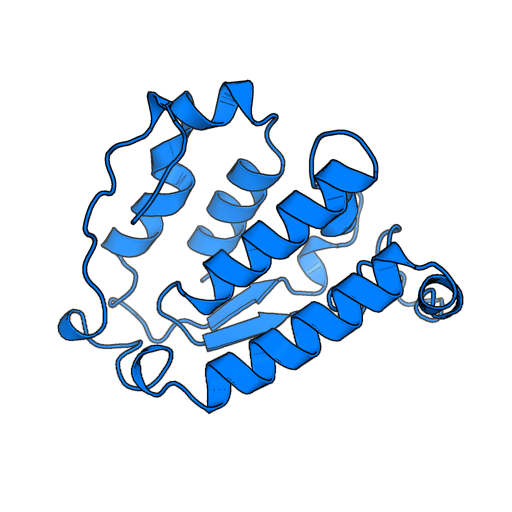 . SER A 1 102 ? 3.103 3.877 -21.044 1.00 96.88 102 SER A C 1
ATOM 862 O O . SER A 1 102 ? 4.321 3.838 -20.885 1.00 96.88 102 SER A O 1
ATOM 864 N N . LEU A 1 103 ? 2.253 3.292 -20.197 1.00 98.06 103 LEU A N 1
ATOM 865 C CA . LEU A 1 103 ? 2.732 2.411 -19.135 1.00 98.06 103 LEU A CA 1
ATOM 866 C C . LEU A 1 103 ? 3.560 1.247 -19.707 1.00 98.06 103 LEU A C 1
ATOM 868 O O . LEU A 1 103 ? 3.334 0.800 -20.837 1.00 98.06 103 LEU A O 1
ATOM 872 N N . ASP A 1 104 ? 4.474 0.722 -18.894 1.00 97.62 104 ASP A N 1
ATOM 873 C CA . ASP A 1 104 ? 5.371 -0.381 -19.255 1.00 97.62 104 ASP A CA 1
ATOM 874 C C . ASP A 1 104 ? 4.633 -1.736 -19.246 1.00 97.62 104 ASP A C 1
ATOM 876 O O . ASP A 1 104 ? 4.912 -2.629 -18.445 1.00 97.62 104 ASP A O 1
ATOM 880 N N . TRP A 1 105 ? 3.661 -1.912 -20.144 1.00 98.12 105 TRP A N 1
ATOM 881 C CA . TRP A 1 105 ? 2.799 -3.102 -20.200 1.00 98.12 105 TRP A CA 1
ATOM 882 C C . TRP A 1 105 ? 3.562 -4.416 -20.398 1.00 98.12 105 TRP A C 1
ATOM 884 O O . TRP A 1 105 ? 3.116 -5.460 -19.921 1.00 98.12 105 TRP A O 1
ATOM 894 N N . PHE A 1 106 ? 4.732 -4.361 -21.042 1.00 97.88 106 PHE A N 1
ATOM 895 C CA . PHE A 1 106 ? 5.625 -5.511 -21.221 1.00 97.88 106 PHE A CA 1
ATOM 896 C C . PHE A 1 106 ? 6.072 -6.126 -19.880 1.00 97.88 106 PHE A C 1
ATOM 898 O O . PHE A 1 106 ? 6.470 -7.287 -19.827 1.00 97.88 106 PHE A O 1
ATOM 905 N N . LEU A 1 107 ? 5.972 -5.391 -18.764 1.00 98.25 107 LEU A N 1
ATOM 906 C CA . LEU A 1 107 ? 6.273 -5.923 -17.435 1.00 98.25 107 LEU A CA 1
ATOM 907 C C . LEU A 1 107 ? 5.374 -7.109 -17.056 1.00 98.25 107 LEU A C 1
ATOM 909 O O . LEU A 1 107 ? 5.812 -7.979 -16.308 1.00 98.25 107 LEU A O 1
ATOM 913 N N . LEU A 1 108 ? 4.155 -7.215 -17.597 1.00 98.25 108 LEU A N 1
ATOM 914 C CA . LEU A 1 108 ? 3.252 -8.349 -17.342 1.00 98.25 108 LEU A CA 1
ATOM 915 C C . LEU A 1 108 ? 3.749 -9.687 -17.929 1.00 98.25 108 LEU A C 1
ATOM 917 O O . LEU A 1 108 ? 3.270 -10.763 -17.532 1.00 98.25 108 LEU A O 1
ATOM 921 N N . ASP A 1 109 ? 4.750 -9.648 -18.810 1.00 98.31 109 ASP A N 1
ATOM 922 C CA . ASP A 1 109 ? 5.436 -10.844 -19.300 1.00 98.31 109 ASP A CA 1
ATOM 923 C 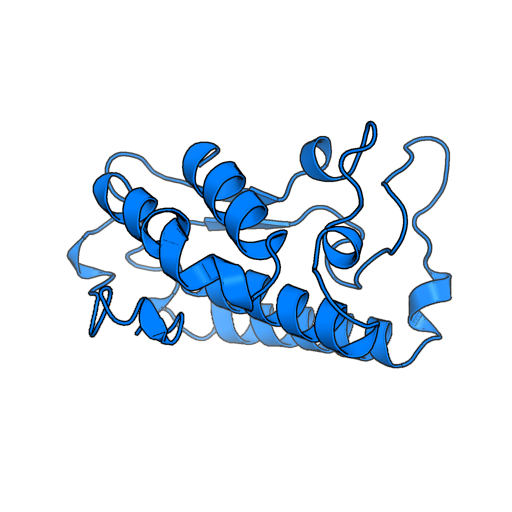C . ASP A 1 109 ? 6.354 -11.459 -18.229 1.00 98.31 109 ASP A C 1
ATOM 925 O O . ASP A 1 109 ? 6.646 -12.655 -18.278 1.00 98.31 109 ASP A O 1
ATOM 929 N N . TYR A 1 110 ? 6.719 -10.689 -17.199 1.00 98.25 110 TYR A N 1
ATOM 930 C CA . TYR A 1 110 ? 7.527 -11.137 -16.070 1.00 98.25 110 TYR A CA 1
ATOM 931 C C . TYR A 1 110 ? 6.654 -11.663 -14.925 1.00 98.25 110 TYR A C 1
ATOM 933 O O . TYR A 1 110 ? 5.647 -11.072 -14.527 1.00 98.25 110 TYR A O 1
ATOM 941 N N . ASP A 1 111 ? 7.087 -12.779 -14.338 1.00 98.31 111 ASP A N 1
ATOM 942 C CA . ASP A 1 111 ? 6.302 -13.546 -13.366 1.00 98.31 111 ASP A CA 1
ATOM 943 C C . ASP A 1 111 ? 5.890 -12.735 -12.120 1.00 98.31 111 ASP A C 1
ATOM 945 O O . ASP A 1 111 ? 4.732 -12.778 -11.706 1.00 98.31 111 ASP A O 1
ATOM 949 N N . MET A 1 112 ? 6.795 -11.935 -11.543 1.00 98.44 112 MET A N 1
ATOM 950 C CA . MET A 1 112 ? 6.501 -11.167 -10.321 1.00 98.44 112 MET A CA 1
ATOM 951 C C . MET A 1 112 ? 5.461 -10.060 -10.535 1.00 98.44 112 MET A C 1
ATOM 953 O O . MET A 1 112 ? 4.587 -9.874 -9.687 1.00 98.44 112 MET A O 1
ATOM 957 N N . HIS A 1 113 ? 5.503 -9.374 -11.677 1.00 98.69 113 HIS A N 1
ATOM 958 C CA . HIS A 1 113 ? 4.524 -8.345 -12.035 1.00 98.69 113 HIS A CA 1
ATOM 959 C C . HIS A 1 113 ? 3.150 -8.962 -12.312 1.00 98.69 113 HIS A C 1
ATOM 961 O O . HIS A 1 113 ? 2.136 -8.477 -11.810 1.00 98.69 113 HIS A O 1
ATOM 967 N N . ARG A 1 114 ? 3.108 -10.099 -13.020 1.00 98.62 114 ARG A N 1
ATOM 968 C CA . ARG A 1 114 ? 1.869 -10.857 -13.247 1.00 98.62 114 ARG A CA 1
ATOM 969 C C . ARG A 1 114 ? 1.242 -11.339 -11.940 1.00 98.62 114 ARG A C 1
ATOM 971 O O . ARG A 1 114 ? 0.031 -11.228 -11.761 1.00 98.62 114 ARG A O 1
ATOM 978 N N . LYS A 1 115 ? 2.060 -11.845 -11.014 1.00 98.69 115 LYS A N 1
ATOM 979 C CA . LYS A 1 115 ? 1.620 -12.265 -9.676 1.00 98.69 115 LYS A CA 1
ATOM 980 C C . LYS A 1 115 ? 1.107 -11.096 -8.843 1.00 98.69 115 LYS A C 1
ATOM 982 O O . LYS A 1 115 ? 0.109 -11.259 -8.150 1.00 98.69 115 LYS A O 1
ATOM 987 N N . LEU A 1 116 ? 1.748 -9.929 -8.915 1.00 98.81 116 LEU A N 1
ATOM 988 C CA . LEU A 1 116 ? 1.261 -8.726 -8.241 1.00 98.81 116 LEU A CA 1
ATOM 989 C C . LEU A 1 116 ? -0.084 -8.268 -8.815 1.00 98.81 116 LEU A C 1
ATOM 991 O O . LEU A 1 116 ? -1.010 -8.028 -8.049 1.00 98.81 116 LEU A O 1
ATOM 995 N N . HIS A 1 117 ? -0.220 -8.244 -10.140 1.00 98.75 117 HIS A N 1
ATOM 996 C CA . HIS A 1 117 ? -1.477 -7.909 -10.804 1.00 98.75 117 HIS A CA 1
ATOM 997 C C . HIS A 1 117 ? -2.613 -8.864 -10.404 1.00 98.75 117 HIS A C 1
ATOM 999 O O . HIS A 1 117 ? -3.712 -8.427 -10.059 1.00 98.75 117 HIS A O 1
ATOM 1005 N N . ALA A 1 118 ? -2.336 -10.173 -10.361 1.00 98.81 118 ALA A N 1
ATOM 1006 C CA . ALA A 1 118 ? -3.280 -11.166 -9.854 1.00 98.81 118 ALA A CA 1
ATOM 1007 C C . ALA A 1 118 ? -3.621 -10.934 -8.371 1.00 98.81 118 ALA A C 1
ATOM 1009 O O . ALA A 1 118 ? -4.792 -10.956 -8.004 1.00 98.81 118 ALA A O 1
ATOM 1010 N N . TYR A 1 119 ? -2.626 -10.644 -7.529 1.00 98.81 119 TYR A N 1
ATOM 1011 C CA . TYR A 1 119 ? -2.835 -10.315 -6.119 1.00 98.81 119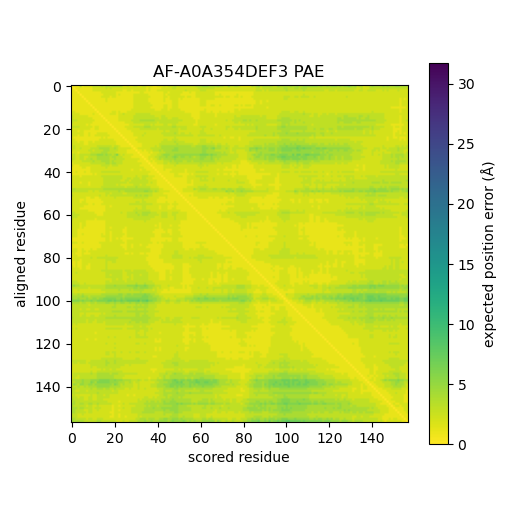 TYR A CA 1
ATOM 1012 C C . TYR A 1 119 ? -3.743 -9.091 -5.938 1.00 98.81 119 TYR A C 1
ATOM 1014 O O . TYR A 1 119 ? -4.692 -9.158 -5.164 1.00 98.81 119 TYR A O 1
ATOM 1022 N N . VAL A 1 120 ? -3.509 -7.996 -6.668 1.00 98.81 120 VAL A N 1
ATOM 1023 C CA . VAL A 1 120 ? -4.334 -6.779 -6.577 1.00 98.81 120 VAL A CA 1
ATOM 1024 C C . VAL A 1 120 ? -5.763 -7.051 -7.049 1.00 98.81 120 VAL A C 1
ATOM 1026 O O . VAL A 1 120 ? -6.719 -6.553 -6.448 1.00 98.81 120 VAL A O 1
ATOM 1029 N N . LYS A 1 121 ? -5.943 -7.884 -8.080 1.00 98.81 121 LYS A N 1
ATOM 1030 C CA . LYS A 1 121 ? -7.271 -8.330 -8.517 1.00 98.81 121 LYS A CA 1
ATOM 1031 C C . LYS A 1 121 ? -8.005 -9.090 -7.409 1.00 98.81 121 LYS A C 1
ATOM 1033 O O . LYS A 1 121 ? -9.141 -8.728 -7.093 1.00 98.81 121 LYS A O 1
ATOM 1038 N N . GLU A 1 122 ? -7.369 -10.096 -6.813 1.00 98.81 122 GLU A N 1
ATOM 1039 C CA . GLU A 1 122 ? -7.966 -10.894 -5.734 1.00 98.81 122 GLU A CA 1
ATOM 1040 C C . GLU A 1 122 ? -8.217 -10.055 -4.475 1.00 98.81 122 GLU A C 1
ATOM 1042 O O . GLU A 1 122 ? -9.277 -10.169 -3.866 1.00 98.81 122 GLU A O 1
ATOM 1047 N N . LEU A 1 123 ? -7.317 -9.128 -4.137 1.00 98.75 123 LEU A N 1
ATOM 1048 C CA . LEU A 1 123 ? -7.494 -8.197 -3.020 1.00 98.75 123 LEU A CA 1
ATOM 1049 C C . LEU A 1 123 ? -8.742 -7.319 -3.203 1.00 98.75 123 LEU A C 1
ATOM 1051 O O . LEU A 1 123 ? -9.511 -7.133 -2.262 1.00 98.75 123 LEU A O 1
ATOM 1055 N N . ASN A 1 124 ? -9.003 -6.837 -4.422 1.00 98.81 124 ASN A N 1
ATOM 1056 C CA . ASN A 1 124 ? -10.236 -6.108 -4.732 1.00 98.81 124 ASN A CA 1
ATOM 1057 C C . ASN A 1 124 ? -11.491 -6.990 -4.622 1.00 98.81 124 ASN A C 1
ATOM 1059 O O . ASN A 1 124 ? -12.541 -6.511 -4.192 1.00 98.81 124 ASN A O 1
ATOM 1063 N N . HIS A 1 125 ? -11.410 -8.266 -5.012 1.00 98.75 125 HIS A N 1
ATOM 1064 C CA . HIS A 1 125 ? -12.535 -9.197 -4.873 1.00 98.75 125 HIS A CA 1
ATOM 1065 C C . HIS A 1 125 ? -12.829 -9.460 -3.395 1.00 98.75 125 HIS A C 1
ATOM 1067 O O . HIS A 1 125 ? -13.980 -9.340 -2.977 1.00 98.75 125 HIS A O 1
ATOM 1073 N N . PHE A 1 126 ? -11.786 -9.709 -2.602 1.00 98.69 126 PHE A N 1
ATOM 1074 C CA . PHE A 1 126 ? -11.874 -9.860 -1.155 1.00 98.69 126 PHE A CA 1
ATOM 1075 C C . PHE A 1 126 ? -12.497 -8.624 -0.494 1.00 98.69 126 PHE A C 1
ATOM 1077 O O . PHE A 1 126 ? -13.491 -8.752 0.215 1.00 98.69 126 PHE A O 1
ATOM 1084 N N . TYR A 1 127 ? -12.005 -7.421 -0.808 1.00 98.69 127 TYR A N 1
ATOM 1085 C CA . TYR A 1 127 ? -12.550 -6.159 -0.294 1.00 98.69 127 TYR A CA 1
ATOM 1086 C C . TYR A 1 127 ? -14.055 -6.023 -0.521 1.00 98.69 127 TYR A C 1
ATOM 1088 O O . TYR A 1 127 ? -14.810 -5.711 0.394 1.00 98.69 127 TYR A O 1
ATOM 1096 N N . ARG A 1 128 ? -14.519 -6.312 -1.741 1.00 98.50 128 ARG A N 1
ATOM 1097 C CA . ARG A 1 128 ? -15.941 -6.215 -2.097 1.00 98.50 128 ARG A CA 1
ATOM 1098 C C . ARG A 1 128 ? -16.810 -7.258 -1.398 1.00 98.50 128 ARG A C 1
ATOM 1100 O O . ARG A 1 128 ? -17.990 -7.003 -1.187 1.00 98.50 128 ARG A O 1
ATOM 1107 N N . GLN A 1 129 ? -16.252 -8.422 -1.078 1.00 98.62 129 GLN A N 1
ATOM 1108 C CA . GLN A 1 129 ? -16.973 -9.529 -0.447 1.00 98.62 129 GLN A CA 1
ATOM 1109 C C . GLN A 1 129 ? -17.036 -9.431 1.080 1.00 98.62 129 GLN A C 1
ATOM 1111 O O . GLN A 1 129 ? -17.821 -10.157 1.682 1.00 98.62 129 GLN A O 1
ATOM 1116 N N . GLN A 1 130 ? -16.235 -8.565 1.704 1.00 98.50 130 GLN A N 1
ATOM 1117 C CA . GLN A 1 130 ? -16.155 -8.425 3.159 1.00 98.50 130 GLN A CA 1
ATOM 1118 C C . GLN A 1 130 ? -16.694 -7.055 3.605 1.00 98.50 130 GLN A C 1
ATOM 1120 O O . GLN A 1 130 ? -15.930 -6.089 3.622 1.00 98.50 130 GLN A O 1
ATOM 1125 N N . PRO A 1 131 ? -17.983 -6.942 3.995 1.00 98.19 131 PRO A N 1
ATOM 1126 C CA . PRO A 1 131 ? -18.582 -5.678 4.444 1.00 98.19 131 PRO A CA 1
ATOM 1127 C C . PRO A 1 131 ? -17.813 -4.974 5.564 1.00 98.19 131 PRO A C 1
ATOM 1129 O O . PRO A 1 131 ? -17.708 -3.749 5.564 1.00 98.19 131 PRO A O 1
ATOM 1132 N N . ALA A 1 132 ? -17.178 -5.746 6.452 1.00 97.88 132 ALA A N 1
ATOM 1133 C CA . ALA A 1 132 ? -16.355 -5.228 7.544 1.00 97.88 132 ALA A CA 1
ATOM 1134 C C . ALA A 1 132 ? -15.221 -4.287 7.085 1.00 97.88 132 ALA A C 1
ATOM 1136 O O . ALA A 1 132 ? -14.773 -3.458 7.865 1.00 97.88 132 ALA A O 1
ATOM 1137 N N . LEU A 1 133 ? -14.775 -4.379 5.826 1.00 98.25 133 LEU A N 1
ATOM 1138 C CA . LEU A 1 133 ? -13.701 -3.542 5.284 1.00 98.25 133 LEU A CA 1
ATOM 1139 C C . LEU A 1 133 ? -14.175 -2.193 4.726 1.00 98.25 133 LEU A C 1
ATOM 1141 O O . LEU A 1 133 ? -13.345 -1.408 4.267 1.00 98.25 133 LEU A O 1
ATOM 1145 N N . TRP A 1 134 ? -15.485 -1.931 4.672 1.00 97.62 134 TRP A N 1
ATOM 1146 C CA . TRP A 1 134 ? -15.989 -0.710 4.034 1.00 97.62 134 TRP A CA 1
ATOM 1147 C C . TRP A 1 134 ? -17.297 -0.144 4.586 1.00 97.62 134 TRP A C 1
ATOM 1149 O O . TRP A 1 134 ? -17.599 1.021 4.312 1.00 97.62 134 TRP A O 1
ATOM 1159 N N . GLU A 1 135 ? -18.095 -0.919 5.319 1.00 97.75 135 GLU A N 1
ATOM 1160 C CA . GLU A 1 135 ? -19.408 -0.482 5.806 1.00 97.75 135 GLU A CA 1
ATOM 1161 C C . GLU A 1 135 ? -19.285 0.584 6.901 1.00 97.75 135 GLU A C 1
ATOM 1163 O O . GLU A 1 135 ? -20.011 1.576 6.885 1.00 97.75 135 GLU A O 1
ATOM 1168 N N . LEU A 1 136 ? -18.310 0.424 7.799 1.00 97.25 136 LEU A N 1
ATOM 1169 C CA . LEU A 1 136 ? -18.122 1.273 8.978 1.00 97.25 136 LEU A CA 1
ATOM 1170 C C . LEU A 1 136 ? -16.841 2.120 8.931 1.00 97.25 136 LEU A C 1
ATOM 1172 O O . LEU A 1 136 ? -16.343 2.528 9.972 1.00 97.25 136 LEU A O 1
ATOM 1176 N N . ASP A 1 137 ? -16.334 2.448 7.737 1.00 96.25 137 ASP A N 1
ATOM 1177 C CA . ASP A 1 137 ? -15.111 3.260 7.558 1.00 96.25 137 ASP A CA 1
ATOM 1178 C C . ASP A 1 137 ? -15.141 4.617 8.293 1.00 96.25 137 ASP A C 1
ATOM 1180 O O . ASP A 1 137 ? -14.095 5.199 8.563 1.00 96.25 137 ASP A O 1
ATOM 1184 N N . GLN A 1 138 ? -16.336 5.142 8.574 1.00 92.94 138 GLN A N 1
ATOM 1185 C CA . GLN A 1 138 ? -16.562 6.459 9.183 1.00 92.94 138 GLN A CA 1
ATOM 1186 C C . GLN A 1 138 ? -16.952 6.375 10.666 1.00 92.94 138 GLN A C 1
ATOM 1188 O O . GLN A 1 138 ? -17.159 7.401 11.309 1.00 92.94 138 GLN A O 1
ATOM 1193 N N . ALA A 1 139 ? -17.083 5.166 11.214 1.00 94.69 139 ALA A N 1
ATOM 1194 C CA . ALA A 1 139 ? -17.493 4.944 12.592 1.00 94.69 139 ALA A CA 1
ATOM 1195 C C . ALA A 1 139 ? -16.349 4.303 13.375 1.00 94.69 139 ALA A C 1
ATOM 1197 O O . ALA A 1 139 ? -15.803 3.283 12.964 1.00 94.69 139 ALA A O 1
ATOM 1198 N N . SER A 1 140 ? -16.044 4.840 14.556 1.00 93.50 140 SER A N 1
ATOM 1199 C CA . SER A 1 140 ? -15.013 4.274 15.436 1.00 93.50 140 SER A CA 1
ATOM 1200 C C . SER A 1 140 ? -15.309 2.838 15.877 1.00 93.50 140 SER A C 1
ATOM 1202 O O . SER A 1 140 ? -14.394 2.108 16.228 1.00 93.50 140 SER A O 1
ATOM 1204 N N . SER A 1 141 ? -16.569 2.397 15.819 1.00 95.75 141 SER A N 1
ATOM 1205 C CA . SER A 1 141 ? -16.957 1.004 16.059 1.00 95.75 141 SER A CA 1
ATOM 1206 C C . SER A 1 141 ? -16.565 0.042 14.929 1.00 95.75 141 SER A C 1
ATOM 1208 O O . SER A 1 141 ? -16.683 -1.166 15.105 1.00 95.75 141 SER A O 1
ATOM 1210 N N . GLY A 1 142 ? -16.158 0.553 13.763 1.00 95.31 142 GLY A N 1
ATOM 1211 C CA . GLY A 1 142 ? -15.759 -0.242 12.600 1.00 95.31 142 GLY A CA 1
ATOM 1212 C C . GLY A 1 142 ? -14.350 -0.824 12.683 1.00 95.31 142 GLY A C 1
ATOM 1213 O O . GLY A 1 142 ? -14.002 -1.676 11.870 1.00 95.31 142 GLY A O 1
ATOM 1214 N N . PHE A 1 143 ? -13.540 -0.389 13.649 1.00 97.00 143 PHE A N 1
ATOM 1215 C CA . PHE A 1 143 ? -12.156 -0.820 13.785 1.00 97.00 143 PHE A CA 1
ATOM 1216 C C . PHE A 1 143 ? -11.711 -0.777 15.247 1.00 97.00 143 PHE A C 1
ATOM 1218 O O . PHE A 1 143 ? -12.061 0.129 16.000 1.00 97.00 143 PHE A O 1
ATOM 1225 N N . SER A 1 144 ? -10.897 -1.751 15.634 1.00 96.31 144 SER A N 1
ATOM 1226 C CA . SER A 1 144 ? -10.230 -1.797 16.929 1.00 96.31 144 SER A CA 1
ATOM 1227 C C . SER A 1 144 ? -8.844 -2.371 16.723 1.00 96.31 144 SER A C 1
ATOM 1229 O O . SER A 1 144 ? -8.712 -3.419 16.096 1.00 96.31 144 SER A O 1
ATOM 1231 N N . TRP A 1 145 ? -7.841 -1.727 17.310 1.00 96.69 145 TRP A N 1
ATOM 1232 C CA . TRP A 1 145 ? -6.547 -2.365 17.500 1.00 96.69 145 TRP A CA 1
ATOM 1233 C C . TRP A 1 145 ? -6.700 -3.551 18.453 1.00 96.69 145 TRP A C 1
ATOM 1235 O O . TRP A 1 145 ? -7.437 -3.471 19.442 1.00 96.69 145 TRP A O 1
ATOM 1245 N N . ILE A 1 146 ? -6.012 -4.643 18.144 1.00 97.56 146 ILE A N 1
ATOM 1246 C CA . ILE A 1 146 ? -5.758 -5.753 19.060 1.00 97.56 146 ILE A CA 1
ATOM 1247 C C . ILE A 1 146 ? -4.395 -5.527 19.719 1.00 97.56 146 ILE A C 1
ATOM 1249 O O . ILE A 1 146 ? -4.294 -5.621 20.941 1.00 97.56 146 ILE A O 1
ATOM 1253 N N . ASP A 1 147 ? -3.376 -5.187 18.926 1.00 97.00 147 ASP A N 1
ATOM 1254 C CA . ASP A 1 147 ? -2.040 -4.815 19.400 1.00 97.00 147 ASP A CA 1
ATOM 1255 C C . ASP A 1 147 ? -1.389 -3.804 18.445 1.00 97.00 147 ASP A C 1
ATOM 1257 O O . ASP A 1 147 ? -1.086 -4.113 17.289 1.00 97.00 147 ASP A O 1
ATOM 1261 N N . ALA A 1 148 ? -1.178 -2.588 18.948 1.00 95.88 148 ALA A N 1
ATOM 1262 C CA . ALA A 1 148 ? -0.563 -1.480 18.221 1.00 95.88 148 ALA A CA 1
ATOM 1263 C C . ALA A 1 148 ? 0.841 -1.117 18.741 1.00 95.88 148 ALA A C 1
ATOM 1265 O O . ALA A 1 148 ? 1.442 -0.172 18.233 1.00 95.88 148 ALA A O 1
ATOM 1266 N N . ASP A 1 149 ? 1.354 -1.836 19.748 1.00 95.62 149 ASP A N 1
ATOM 1267 C CA . ASP A 1 149 ? 2.579 -1.475 20.478 1.00 95.62 149 ASP A CA 1
ATOM 1268 C C . ASP A 1 149 ? 3.735 -2.468 20.239 1.00 95.62 149 ASP A C 1
ATOM 1270 O O . ASP A 1 149 ? 4.823 -2.325 20.806 1.00 95.62 149 ASP A O 1
ATOM 1274 N N . ASN A 1 150 ? 3.561 -3.458 19.353 1.00 96.44 150 ASN A N 1
ATOM 1275 C CA . ASN A 1 150 ? 4.587 -4.448 18.997 1.00 96.44 150 ASN A CA 1
ATOM 1276 C C . ASN A 1 150 ? 5.634 -3.901 18.002 1.00 96.44 150 ASN A C 1
ATOM 1278 O O . ASN A 1 150 ? 5.974 -4.499 16.970 1.00 96.44 150 ASN A O 1
ATOM 1282 N N . GLN A 1 151 ? 6.183 -2.736 18.339 1.00 96.69 151 GLN A N 1
ATOM 1283 C CA . GLN A 1 151 ? 7.143 -1.997 17.528 1.00 96.69 151 GLN A CA 1
ATOM 1284 C C . GLN A 1 151 ? 8.461 -2.753 17.323 1.00 96.69 151 GLN A C 1
ATOM 1286 O O . GLN A 1 151 ? 9.019 -2.715 16.226 1.00 96.69 151 GLN A O 1
ATOM 1291 N N . ASP A 1 152 ? 8.937 -3.493 18.332 1.00 96.38 152 ASP A N 1
ATOM 1292 C CA . ASP A 1 152 ? 10.224 -4.201 18.282 1.00 96.38 152 ASP A CA 1
ATOM 1293 C C . ASP A 1 152 ? 10.263 -5.258 17.171 1.00 96.38 152 ASP A C 1
ATOM 1295 O O . ASP A 1 152 ? 11.327 -5.522 16.607 1.00 96.38 152 ASP A O 1
ATOM 1299 N N . GLN A 1 153 ? 9.100 -5.817 16.821 1.00 96.50 153 GLN A N 1
ATOM 1300 C CA . GLN A 1 153 ? 8.928 -6.754 15.709 1.00 96.50 153 GLN A CA 1
ATOM 1301 C C . GLN A 1 153 ? 8.287 -6.105 14.476 1.00 96.50 153 GLN A C 1
ATOM 1303 O O . GLN A 1 153 ? 8.189 -6.750 13.434 1.00 96.50 153 GLN A O 1
ATOM 1308 N N . SER A 1 154 ? 7.880 -4.833 14.566 1.00 96.69 154 SER A N 1
ATOM 1309 C CA . SER A 1 154 ? 7.149 -4.111 13.517 1.00 96.69 154 SER A CA 1
ATOM 1310 C C . SER A 1 154 ? 5.855 -4.825 13.101 1.00 96.69 154 SER A C 1
ATOM 1312 O O . SER A 1 154 ? 5.553 -4.937 11.912 1.00 96.69 154 SER A O 1
ATOM 1314 N N . ILE A 1 155 ? 5.103 -5.318 14.088 1.00 97.12 155 ILE A N 1
ATOM 1315 C CA . ILE A 1 155 ? 3.831 -6.024 13.899 1.00 97.12 155 ILE A CA 1
ATOM 1316 C C . ILE A 1 155 ? 2.685 -5.138 14.388 1.00 97.12 155 ILE A C 1
ATOM 1318 O O . ILE A 1 155 ? 2.799 -4.501 15.428 1.00 97.12 155 ILE A O 1
ATOM 1322 N N . LEU A 1 156 ? 1.588 -5.129 13.631 1.00 95.75 156 LEU A N 1
ATOM 1323 C CA . LEU A 1 156 ? 0.304 -4.541 14.007 1.00 95.75 156 LEU A CA 1
ATOM 1324 C C . LEU A 1 156 ? -0.776 -5.612 13.878 1.00 95.75 156 LEU A C 1
ATOM 1326 O O . LEU A 1 156 ? -0.730 -6.402 12.925 1.00 95.75 156 LEU A O 1
ATOM 1330 N N . VAL A 1 157 ? -1.733 -5.622 14.806 1.00 94.75 157 VAL A N 1
ATOM 1331 C CA . VAL A 1 157 ? -2.900 -6.517 14.783 1.00 94.75 157 VAL A CA 1
ATOM 1332 C C . VAL A 1 157 ? -4.171 -5.736 15.058 1.00 94.75 157 VAL A C 1
ATOM 1334 O O . VAL A 1 157 ? -4.218 -5.026 16.089 1.00 94.75 157 VAL A O 1
#

Solvent-accessible surface area (backbone atoms only — not comparable to full-atom values): 8858 Å² total; per-residue (Å²): 65,68,66,48,37,53,31,40,51,58,49,53,43,41,54,75,90,57,37,42,84,45,45,57,42,68,55,55,45,67,81,53,47,60,79,51,91,40,45,45,52,48,51,66,84,60,17,30,97,86,55,35,9,74,33,58,39,27,38,80,55,77,68,45,11,54,52,47,46,51,50,52,50,53,49,55,56,67,39,76,32,45,83,44,78,34,90,51,59,54,40,46,39,63,62,50,68,54,94,91,52,78,78,76,65,74,49,57,79,38,68,71,26,39,50,38,33,50,47,49,52,51,50,52,52,52,52,74,74,35,58,77,57,60,76,35,37,66,42,74,87,48,60,75,77,77,40,82,78,42,24,91,78,64,48,77,75